Protein AF-A0A1A6FL85-F1 (afdb_monomer)

Sequence (94 aa):
MIRPLSVLAVAAAMLALPSTSSLADRAKADACAAGLSPDAKLIYSSIIGKMAPGVDLVATVKSQARSLVMAGKLERAQAQSAAQSAGGCLRQAL

Foldseek 3Di:
DDDDDDPDDDDDDPPPDDPPPQVVLLVQLVVLLVPADPLLVVLLVVPLVPQDPPDPLLCSLVVSLVVCCVVVNHPPVCSVVSSVSNSVSSVSND

Solvent-accessible surface area (backbone atoms only — not comparable to full-atom values): 5705 Å² total; per-residue (Å²): 138,87,88,88,84,80,93,81,74,87,86,70,82,82,72,80,72,78,82,69,80,59,64,58,29,40,52,49,17,52,60,50,43,69,77,45,55,73,65,13,37,56,51,34,69,75,42,62,90,72,58,42,79,88,60,62,60,67,61,50,42,53,52,50,41,51,50,35,32,77,70,71,75,34,58,75,87,51,36,61,62,24,38,54,54,24,49,60,24,53,58,43,34,86

Secondary structure (DSSP, 8-state):
--------------------TTHHHHHHHHHHHTTS-HHHHHHHHHHGGG--TT--HHHHHHHHHHHHHHTTSS-HHHHHHHHHHHHHHHGGG-

Mean predicted aligned error: 10.44 Å

Radius of gyration: 22.65 Å; Cα contacts (8 Å, |Δi|>4): 85; chains: 1; bounding box: 76×44×25 Å

Nearest PDB structures (foldseek):
  2odm-assembly1_B  TM=3.684E-01  e=1.522E+00  Staphylococcus aureus subsp. aureus MW2

Structure (mmCIF, N/CA/C/O backbone):
data_AF-A0A1A6FL85-F1
#
_entry.id   AF-A0A1A6FL85-F1
#
loop_
_atom_site.group_PDB
_atom_site.id
_atom_site.type_symbol
_atom_site.label_atom_id
_atom_site.label_alt_id
_atom_site.label_comp_id
_atom_site.label_asym_id
_atom_site.label_entity_id
_atom_site.label_seq_id
_atom_site.pdbx_PDB_ins_code
_atom_site.Cartn_x
_atom_site.Cartn_y
_atom_site.Cartn_z
_atom_site.occupancy
_atom_site.B_iso_or_equiv
_atom_site.auth_seq_id
_atom_site.auth_comp_id
_atom_site.auth_asym_id
_atom_site.auth_atom_id
_atom_site.pdbx_PDB_model_num
ATOM 1 N N . MET A 1 1 ? 58.314 -31.211 -13.198 1.00 40.44 1 MET A N 1
ATOM 2 C CA . MET A 1 1 ? 59.259 -30.366 -12.435 1.00 40.44 1 MET A CA 1
ATOM 3 C C . MET A 1 1 ? 58.451 -29.390 -11.600 1.00 40.44 1 MET A C 1
ATOM 5 O O . MET A 1 1 ? 57.784 -28.526 -12.149 1.00 40.44 1 MET A O 1
ATOM 9 N N . ILE A 1 2 ? 58.426 -29.629 -10.292 1.00 47.22 2 ILE A N 1
ATOM 10 C CA . ILE A 1 2 ? 57.642 -28.914 -9.283 1.00 47.22 2 ILE A CA 1
ATOM 11 C C . ILE A 1 2 ? 58.522 -27.760 -8.785 1.00 47.22 2 ILE A C 1
ATOM 13 O O . ILE A 1 2 ? 59.673 -28.003 -8.430 1.00 47.22 2 ILE A O 1
ATOM 17 N N . ARG A 1 3 ? 58.021 -26.521 -8.770 1.00 47.97 3 ARG A N 1
ATOM 18 C CA . ARG A 1 3 ? 58.633 -25.404 -8.028 1.00 47.97 3 ARG A CA 1
ATOM 19 C C . ARG A 1 3 ? 57.745 -25.102 -6.816 1.00 47.97 3 ARG A C 1
ATOM 21 O O . ARG A 1 3 ? 56.739 -24.418 -6.983 1.00 47.97 3 ARG A O 1
ATOM 28 N N . PRO A 1 4 ? 58.067 -25.632 -5.624 1.00 51.66 4 PRO A N 1
ATOM 29 C CA . PRO A 1 4 ? 57.378 -25.302 -4.389 1.00 51.66 4 PRO A CA 1
ATOM 30 C C . PRO A 1 4 ? 58.188 -24.243 -3.631 1.00 51.66 4 PRO A C 1
ATOM 32 O O . PRO A 1 4 ? 59.325 -24.513 -3.273 1.00 51.66 4 PRO A O 1
ATOM 35 N N . LEU A 1 5 ? 57.622 -23.051 -3.423 1.00 53.38 5 LEU A N 1
ATOM 36 C CA . LEU A 1 5 ? 57.757 -22.213 -2.215 1.00 53.38 5 LEU A CA 1
ATOM 37 C C . LEU A 1 5 ? 57.261 -20.792 -2.519 1.00 53.38 5 LEU A C 1
ATOM 39 O O . LEU A 1 5 ? 57.994 -19.921 -2.975 1.00 53.38 5 LEU A O 1
ATOM 43 N N . SER A 1 6 ? 55.992 -20.552 -2.228 1.00 43.28 6 SER A N 1
ATOM 44 C CA . SER A 1 6 ? 55.512 -19.258 -1.738 1.00 43.28 6 SER A CA 1
ATOM 45 C C . SER A 1 6 ? 54.310 -19.569 -0.864 1.00 43.28 6 SER A C 1
ATOM 47 O O . SER A 1 6 ? 53.155 -19.574 -1.277 1.00 43.28 6 SER A O 1
ATOM 49 N N . VAL A 1 7 ? 54.658 -19.992 0.347 1.00 52.69 7 VAL A N 1
ATOM 50 C CA . VAL A 1 7 ? 53.777 -20.176 1.491 1.00 52.69 7 VAL A CA 1
ATOM 51 C C . VAL A 1 7 ? 53.263 -18.794 1.893 1.00 52.69 7 VAL A C 1
ATOM 53 O O . VAL A 1 7 ? 54.019 -18.034 2.481 1.00 52.69 7 VAL A O 1
ATOM 56 N N . LEU A 1 8 ? 52.030 -18.467 1.492 1.00 51.19 8 LEU A N 1
ATOM 57 C CA . LEU A 1 8 ? 51.020 -17.610 2.150 1.00 51.19 8 LEU A CA 1
ATOM 58 C C . LEU A 1 8 ? 50.000 -17.172 1.081 1.00 51.19 8 LEU A C 1
ATOM 60 O O . LEU A 1 8 ? 50.040 -16.058 0.570 1.00 51.19 8 LEU A O 1
ATOM 64 N N . ALA A 1 9 ? 49.071 -18.051 0.711 1.00 47.81 9 ALA A N 1
ATOM 65 C CA . ALA A 1 9 ? 47.887 -17.643 -0.040 1.00 47.81 9 ALA A CA 1
ATOM 66 C C . ALA A 1 9 ? 46.671 -18.028 0.795 1.00 47.81 9 ALA A C 1
ATOM 68 O O . ALA A 1 9 ? 46.345 -19.202 0.948 1.00 47.81 9 ALA A O 1
ATOM 69 N N . VAL A 1 10 ? 46.089 -17.007 1.418 1.00 51.59 10 VAL A N 1
ATOM 70 C CA . VAL A 1 10 ? 44.929 -17.049 2.303 1.00 51.59 10 VAL A CA 1
ATOM 71 C C . VAL A 1 10 ? 43.797 -17.825 1.629 1.00 51.59 10 VAL A C 1
ATOM 73 O O . VAL A 1 10 ? 43.127 -17.330 0.727 1.00 51.59 10 VAL A O 1
ATOM 76 N N . ALA A 1 11 ? 43.594 -19.062 2.072 1.00 53.28 11 ALA A N 1
ATOM 77 C CA . ALA A 1 11 ? 42.407 -19.835 1.768 1.00 53.28 11 ALA A CA 1
ATOM 78 C C . ALA A 1 11 ? 41.274 -19.349 2.678 1.00 53.28 11 ALA A C 1
ATOM 80 O O . ALA A 1 11 ? 41.192 -19.739 3.838 1.00 53.28 11 ALA A 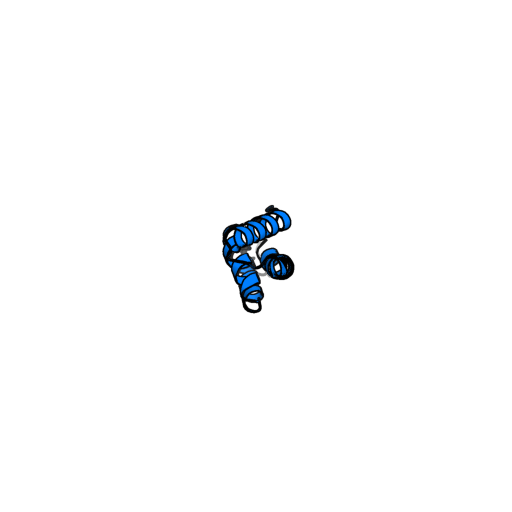O 1
ATOM 81 N N . ALA A 1 12 ? 40.399 -18.497 2.153 1.00 54.06 12 ALA A N 1
ATOM 82 C CA . ALA A 1 12 ? 39.047 -18.345 2.674 1.00 54.06 12 ALA A CA 1
ATOM 83 C C . ALA A 1 12 ? 38.143 -17.869 1.538 1.00 54.06 12 ALA A C 1
ATOM 85 O O . ALA A 1 12 ? 38.164 -16.709 1.136 1.00 54.06 12 ALA A O 1
ATOM 86 N N . ALA A 1 13 ? 37.413 -18.840 0.994 1.00 53.81 13 ALA A N 1
ATOM 87 C CA . ALA A 1 13 ? 36.316 -18.725 0.051 1.00 53.81 13 ALA A CA 1
ATOM 88 C C . ALA A 1 13 ? 35.615 -17.356 0.078 1.00 53.81 13 ALA A C 1
ATOM 90 O O . ALA A 1 13 ? 34.903 -17.024 1.026 1.00 53.81 13 ALA A O 1
AT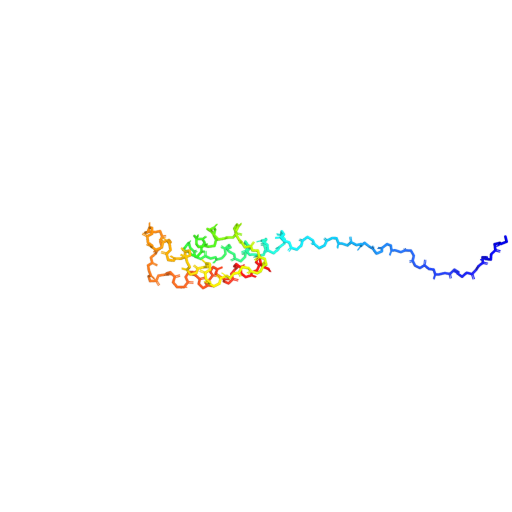OM 91 N N . MET A 1 14 ? 35.762 -16.595 -1.009 1.00 52.44 14 MET A N 1
ATOM 92 C CA . MET A 1 14 ? 34.804 -15.551 -1.350 1.00 52.44 14 MET A CA 1
ATOM 93 C C . MET A 1 14 ? 33.468 -16.242 -1.632 1.00 52.44 14 MET A C 1
ATOM 95 O O . MET A 1 14 ? 33.214 -16.696 -2.747 1.00 52.44 14 MET A O 1
ATOM 99 N N . LEU A 1 15 ? 32.634 -16.373 -0.595 1.00 52.91 15 LEU A N 1
ATOM 100 C CA . LEU A 1 15 ? 31.221 -16.678 -0.758 1.00 52.91 15 LEU A CA 1
ATOM 101 C C . LEU A 1 15 ? 30.637 -15.597 -1.671 1.00 52.91 15 LEU A C 1
ATOM 103 O O . LEU A 1 15 ? 30.454 -14.452 -1.263 1.00 52.91 15 LEU A O 1
ATOM 107 N N . ALA A 1 16 ? 30.334 -15.974 -2.908 1.00 54.59 16 ALA A N 1
ATOM 108 C CA . ALA A 1 16 ? 29.363 -15.268 -3.715 1.00 54.59 16 ALA A CA 1
ATOM 109 C C . ALA A 1 16 ? 28.020 -15.363 -2.977 1.00 54.59 16 ALA A C 1
ATOM 111 O O . ALA A 1 16 ? 27.325 -16.371 -3.088 1.00 54.59 16 ALA A O 1
ATOM 112 N N . LEU A 1 17 ? 27.687 -14.359 -2.159 1.00 55.84 17 LEU A N 1
ATOM 113 C CA . LEU A 1 17 ? 26.333 -14.213 -1.637 1.00 55.84 17 LEU A CA 1
ATOM 114 C C . LEU A 1 17 ? 25.438 -13.868 -2.835 1.00 55.84 17 LEU A C 1
ATOM 116 O O . LEU A 1 17 ? 25.616 -12.795 -3.415 1.00 55.84 17 LEU A O 1
ATOM 120 N N . PRO A 1 18 ? 24.485 -14.728 -3.233 1.00 50.41 18 PRO A N 1
ATOM 121 C CA . PRO A 1 18 ? 23.446 -14.290 -4.143 1.00 50.41 18 PRO A CA 1
ATOM 122 C C . PRO A 1 18 ? 22.620 -13.231 -3.408 1.00 50.41 18 PRO A C 1
ATOM 124 O O . PRO A 1 18 ? 22.045 -13.496 -2.353 1.00 50.41 18 PRO A O 1
ATOM 127 N N . SER A 1 19 ? 22.595 -12.015 -3.945 1.00 52.00 19 SER A N 1
ATOM 128 C CA . SER A 1 19 ? 21.772 -10.908 -3.464 1.00 52.00 19 SER A CA 1
ATOM 129 C C . SER A 1 19 ? 20.292 -11.279 -3.583 1.00 52.00 19 SER A C 1
ATOM 131 O O . SER A 1 19 ? 19.648 -11.005 -4.592 1.00 52.00 19 SER A O 1
ATOM 133 N N . THR A 1 20 ? 19.720 -11.926 -2.568 1.00 50.22 20 THR A N 1
ATOM 134 C CA . THR A 1 20 ? 18.267 -12.124 -2.471 1.00 50.22 20 THR A CA 1
ATOM 135 C C . THR A 1 20 ? 17.607 -10.831 -1.975 1.00 50.22 20 THR A C 1
ATOM 137 O O . THR A 1 20 ? 16.988 -10.795 -0.912 1.00 50.22 20 THR A O 1
ATOM 140 N N . SER A 1 21 ? 17.778 -9.749 -2.737 1.00 54.62 21 SER A N 1
ATOM 141 C CA . SER A 1 21 ? 17.287 -8.386 -2.470 1.00 54.62 21 SER A CA 1
ATOM 142 C C . SER A 1 21 ? 15.835 -8.195 -2.919 1.00 54.62 21 SER A C 1
ATOM 144 O O . SER A 1 21 ? 15.515 -7.279 -3.664 1.00 54.62 21 SER A O 1
ATOM 146 N N . SER A 1 22 ? 14.952 -9.127 -2.561 1.00 62.19 22 SER A N 1
ATOM 147 C CA . SER A 1 22 ? 13.508 -8.943 -2.790 1.00 62.19 22 SER A CA 1
ATOM 148 C C . SER A 1 22 ? 12.662 -9.355 -1.592 1.00 62.19 22 SER A C 1
ATOM 150 O O . SER A 1 22 ? 11.628 -8.753 -1.308 1.00 62.19 22 SER A O 1
ATOM 152 N N . LEU A 1 23 ? 13.117 -10.358 -0.836 1.00 63.97 23 LEU A N 1
ATOM 153 C CA . LEU A 1 23 ? 12.423 -10.835 0.359 1.00 63.97 23 LEU A CA 1
ATOM 154 C C . LEU A 1 23 ? 12.753 -9.969 1.589 1.00 63.97 23 LEU A C 1
ATOM 156 O O . LEU A 1 23 ? 11.885 -9.729 2.426 1.00 63.97 23 LEU A O 1
ATOM 160 N N . ALA A 1 24 ? 13.980 -9.445 1.673 1.00 75.81 24 ALA A N 1
ATOM 161 C CA . ALA A 1 24 ? 14.398 -8.552 2.754 1.00 75.81 24 ALA A CA 1
ATOM 162 C C . ALA A 1 24 ? 13.694 -7.187 2.683 1.00 75.81 24 ALA A C 1
ATOM 164 O O . ALA A 1 24 ? 13.213 -6.691 3.700 1.00 75.81 24 ALA A O 1
ATOM 165 N N . ASP A 1 25 ? 13.581 -6.622 1.485 1.00 84.69 25 ASP A N 1
ATOM 166 C CA . ASP A 1 25 ? 12.945 -5.325 1.223 1.00 84.69 25 ASP A CA 1
ATOM 167 C C . ASP A 1 25 ? 11.452 -5.378 1.564 1.00 84.69 25 ASP A C 1
ATOM 169 O O . ASP A 1 25 ? 10.911 -4.532 2.282 1.00 84.69 25 ASP A O 1
ATOM 173 N N . ARG A 1 26 ? 10.800 -6.488 1.203 1.00 89.12 26 ARG A N 1
ATOM 174 C CA . ARG A 1 26 ? 9.429 -6.761 1.631 1.00 89.12 26 ARG A CA 1
ATOM 175 C C . ARG A 1 26 ? 9.293 -6.840 3.152 1.00 89.12 26 ARG A C 1
ATOM 177 O O . ARG A 1 26 ? 8.423 -6.181 3.710 1.00 89.12 26 ARG A O 1
ATOM 184 N N . ALA A 1 27 ? 10.182 -7.564 3.832 1.00 91.88 27 ALA A N 1
ATOM 185 C CA . ALA A 1 27 ? 10.150 -7.657 5.292 1.00 91.88 27 ALA A CA 1
ATOM 186 C C . ALA A 1 27 ? 10.346 -6.290 5.979 1.00 91.88 27 ALA A C 1
ATOM 188 O O . ALA A 1 27 ? 9.752 -6.033 7.028 1.00 91.88 27 ALA A O 1
ATOM 189 N N . LYS A 1 28 ? 11.149 -5.390 5.396 1.00 92.25 28 LYS A N 1
ATOM 190 C CA . LYS A 1 28 ? 11.324 -4.016 5.895 1.00 92.25 28 LYS A CA 1
ATOM 191 C C . LYS A 1 28 ? 10.060 -3.186 5.715 1.00 92.25 28 LYS A C 1
ATOM 193 O O . LYS A 1 28 ? 9.601 -2.564 6.675 1.00 92.25 28 LYS A O 1
ATOM 198 N N . ALA A 1 29 ? 9.452 -3.254 4.536 1.00 94.62 29 ALA A N 1
ATOM 199 C CA . ALA A 1 29 ? 8.176 -2.607 4.270 1.00 94.62 29 ALA A CA 1
ATOM 200 C C . ALA A 1 29 ? 7.064 -3.116 5.205 1.00 94.62 29 ALA A C 1
ATOM 202 O O . ALA A 1 29 ? 6.308 -2.306 5.744 1.00 94.62 29 ALA A O 1
ATOM 203 N N . ASP A 1 30 ? 7.012 -4.426 5.472 1.00 96.19 30 ASP A N 1
ATOM 204 C CA . ASP A 1 30 ? 6.026 -5.038 6.369 1.00 96.19 30 ASP A CA 1
ATOM 205 C C . ASP A 1 30 ? 6.243 -4.599 7.826 1.00 96.19 30 ASP A C 1
ATOM 207 O O . ASP A 1 30 ? 5.285 -4.283 8.537 1.00 96.19 30 ASP A O 1
ATOM 211 N N . ALA A 1 31 ? 7.502 -4.493 8.262 1.00 96.62 31 ALA A N 1
ATOM 212 C CA . ALA A 1 31 ? 7.844 -3.963 9.579 1.00 96.62 31 ALA A CA 1
ATOM 213 C C . ALA A 1 31 ? 7.442 -2.485 9.729 1.00 96.62 31 ALA A C 1
ATOM 215 O O . ALA A 1 31 ? 6.879 -2.104 10.754 1.00 96.62 31 ALA A O 1
ATOM 216 N N . CYS A 1 32 ? 7.663 -1.659 8.702 1.00 96.81 32 CYS A N 1
ATOM 217 C CA . CYS A 1 32 ? 7.159 -0.284 8.669 1.00 96.81 32 CYS A CA 1
ATOM 218 C C . CYS A 1 32 ? 5.625 -0.256 8.740 1.00 96.81 32 CYS A C 1
ATOM 220 O O . CYS A 1 32 ? 5.039 0.502 9.518 1.00 96.81 32 CYS A O 1
ATOM 222 N N . ALA A 1 33 ? 4.967 -1.135 7.977 1.00 97.12 33 ALA A N 1
ATOM 223 C CA . ALA A 1 33 ? 3.517 -1.208 7.899 1.00 97.12 33 ALA A CA 1
ATOM 224 C C . ALA A 1 33 ? 2.850 -1.597 9.229 1.00 97.12 33 ALA A C 1
ATOM 226 O O . ALA A 1 33 ? 1.681 -1.270 9.449 1.00 97.12 33 ALA A O 1
ATOM 227 N N . ALA A 1 34 ? 3.576 -2.241 10.147 1.00 97.00 34 ALA A N 1
ATOM 228 C CA . ALA A 1 34 ? 3.065 -2.607 11.465 1.00 97.00 34 ALA A CA 1
ATOM 229 C C . ALA A 1 34 ? 2.575 -1.390 12.275 1.00 97.00 34 ALA A C 1
ATOM 231 O O . ALA A 1 34 ? 1.558 -1.497 12.968 1.00 97.00 34 ALA A O 1
ATOM 232 N N . GLY A 1 35 ? 3.238 -0.236 12.127 1.00 95.56 35 GLY A N 1
ATOM 233 C CA . GLY A 1 35 ? 2.906 1.019 12.815 1.00 95.56 35 GLY A CA 1
ATOM 234 C C . GLY A 1 35 ? 1.850 1.887 12.122 1.00 95.56 35 GLY A C 1
ATOM 235 O O . GLY A 1 35 ? 1.512 2.954 12.624 1.00 95.56 35 GLY A O 1
ATOM 236 N N . LEU A 1 36 ? 1.328 1.462 10.969 1.00 97.06 36 LEU A N 1
ATOM 237 C CA . LEU A 1 36 ? 0.356 2.243 10.207 1.00 97.06 36 LEU A CA 1
ATOM 238 C C . LEU A 1 36 ? -1.040 2.234 10.849 1.00 97.06 36 LEU A C 1
ATOM 240 O O . LEU A 1 36 ? -1.490 1.220 11.395 1.00 97.06 36 LEU A O 1
ATOM 244 N N . SER A 1 37 ? -1.762 3.347 10.683 1.00 97.06 37 SER A N 1
ATOM 245 C CA . SER A 1 37 ? -3.204 3.434 10.943 1.00 97.06 37 SER A CA 1
ATOM 246 C C . SER A 1 37 ? -3.985 2.406 10.106 1.00 97.06 37 SER A C 1
ATOM 248 O O . SER A 1 37 ? -3.504 2.008 9.039 1.00 97.06 37 SER A O 1
ATOM 250 N N . PRO A 1 38 ? -5.208 2.011 10.512 1.00 97.56 38 PRO A N 1
ATOM 251 C CA . PRO A 1 38 ? -6.021 1.037 9.774 1.00 97.56 38 PRO A CA 1
ATOM 252 C C . PRO A 1 38 ? -6.187 1.375 8.284 1.00 97.56 38 PRO A C 1
ATOM 254 O O . PRO A 1 38 ? -5.946 0.528 7.427 1.00 97.56 38 PRO A O 1
ATOM 257 N N . ASP A 1 39 ? -6.477 2.638 7.969 1.00 96.94 39 ASP A N 1
ATOM 258 C CA . ASP A 1 39 ? -6.622 3.134 6.595 1.00 96.94 39 ASP A CA 1
ATOM 259 C C . ASP A 1 39 ? -5.337 3.003 5.768 1.00 96.94 39 ASP A C 1
ATOM 261 O O . ASP A 1 39 ? -5.353 2.592 4.606 1.00 96.94 39 ASP A O 1
ATOM 265 N N . ALA A 1 40 ? -4.189 3.310 6.372 1.00 97.19 40 ALA A N 1
ATOM 266 C CA . ALA A 1 40 ? -2.897 3.176 5.711 1.00 97.19 40 ALA A CA 1
ATOM 267 C C . ALA A 1 40 ? -2.510 1.697 5.523 1.00 97.19 40 ALA A C 1
ATOM 269 O O . ALA A 1 40 ? -1.965 1.339 4.478 1.00 97.19 40 ALA A O 1
ATOM 270 N N . LYS A 1 41 ? -2.858 0.813 6.471 1.00 97.88 41 LYS A N 1
ATOM 271 C CA . LYS A 1 41 ? -2.701 -0.645 6.314 1.00 97.88 41 LYS A CA 1
ATOM 272 C C . LYS A 1 41 ? -3.560 -1.198 5.180 1.00 97.88 41 LYS A C 1
ATOM 274 O O . LYS A 1 41 ? -3.095 -2.066 4.439 1.00 97.88 41 LYS A O 1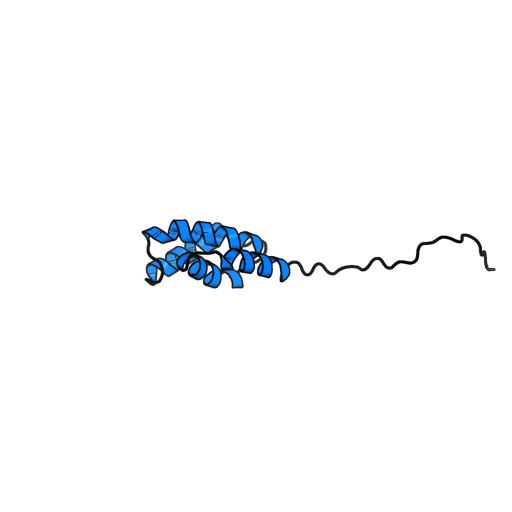
ATOM 279 N N . LEU A 1 42 ? -4.782 -0.692 5.006 1.00 97.50 42 LEU A N 1
ATOM 280 C CA . LEU A 1 42 ? -5.647 -1.068 3.883 1.00 97.50 42 LEU A CA 1
ATOM 281 C C . LEU A 1 42 ? -4.993 -0.728 2.538 1.00 97.50 42 LEU A C 1
ATOM 283 O O . LEU A 1 42 ? -4.933 -1.579 1.652 1.00 97.50 42 LEU A O 1
ATOM 287 N N . ILE A 1 43 ? -4.433 0.477 2.399 1.00 97.62 43 ILE A N 1
ATOM 288 C CA . ILE A 1 43 ? -3.701 0.867 1.186 1.00 97.62 43 ILE A CA 1
ATOM 289 C C . ILE A 1 43 ? -2.465 -0.023 1.003 1.00 97.62 43 ILE A C 1
ATOM 291 O O . ILE A 1 43 ? -2.306 -0.631 -0.053 1.00 97.62 43 ILE A O 1
ATOM 295 N N . TYR A 1 44 ? -1.626 -0.159 2.031 1.00 98.06 44 TYR A N 1
ATOM 296 C CA . TYR A 1 44 ? -0.400 -0.958 1.981 1.00 98.06 44 TYR A CA 1
ATOM 297 C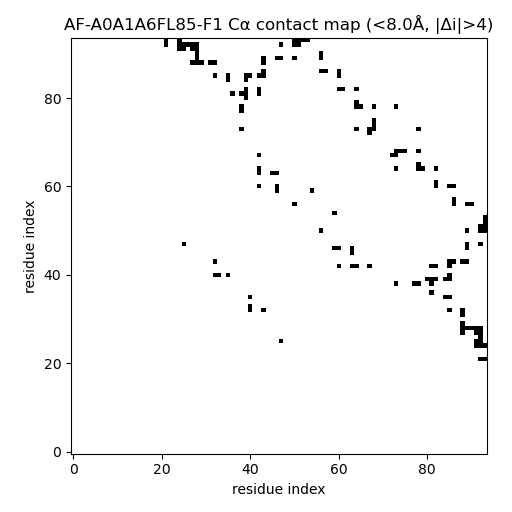 C . TYR A 1 44 ? -0.658 -2.403 1.527 1.00 98.06 44 TYR A C 1
ATOM 299 O O . TYR A 1 44 ? -0.075 -2.862 0.543 1.00 98.06 44 TYR A O 1
ATOM 307 N N . SER A 1 45 ? -1.579 -3.102 2.197 1.00 97.25 45 SER A N 1
ATOM 308 C CA . SER A 1 45 ? -1.895 -4.512 1.924 1.00 97.25 45 SER A CA 1
ATOM 309 C C . SER A 1 45 ? -2.431 -4.744 0.510 1.00 97.25 45 SER A C 1
ATOM 311 O O . SER A 1 45 ? -2.127 -5.767 -0.101 1.00 97.25 45 SER A O 1
ATOM 313 N N . SER A 1 46 ? -3.164 -3.775 -0.046 1.00 96.75 46 SER A N 1
ATOM 314 C CA . SER A 1 46 ? -3.669 -3.852 -1.421 1.00 96.75 46 SER A CA 1
ATOM 315 C C . SER A 1 46 ? -2.587 -3.676 -2.497 1.00 96.75 46 SER A C 1
ATOM 317 O O . SER A 1 46 ? -2.789 -4.093 -3.636 1.00 96.75 46 SER A O 1
ATOM 319 N N . ILE A 1 47 ? -1.434 -3.094 -2.145 1.00 96.25 47 ILE A N 1
ATOM 320 C CA . ILE A 1 47 ? -0.385 -2.705 -3.099 1.00 96.25 47 ILE A CA 1
ATOM 321 C C . ILE A 1 47 ? 0.872 -3.565 -2.972 1.00 96.25 47 ILE A C 1
ATOM 323 O O . ILE A 1 47 ? 1.495 -3.868 -3.987 1.00 96.25 47 ILE A O 1
ATOM 327 N N . ILE A 1 48 ? 1.260 -3.978 -1.762 1.00 94.94 48 ILE A N 1
ATOM 328 C CA . ILE A 1 48 ? 2.571 -4.588 -1.484 1.00 94.94 48 ILE A CA 1
ATOM 329 C C . ILE A 1 48 ? 2.886 -5.804 -2.376 1.00 94.94 48 ILE A C 1
ATOM 331 O O . ILE A 1 48 ? 4.033 -6.043 -2.735 1.00 94.94 48 ILE A O 1
ATOM 335 N N . GLY A 1 49 ? 1.880 -6.577 -2.800 1.00 92.31 49 GLY A N 1
ATOM 336 C CA . GLY A 1 49 ? 2.044 -7.703 -3.736 1.00 92.31 49 GLY A CA 1
ATOM 337 C C . GLY A 1 49 ? 2.423 -7.317 -5.174 1.00 92.31 49 GLY A C 1
ATOM 338 O O . GLY A 1 49 ? 2.742 -8.193 -5.969 1.00 92.31 49 GLY A O 1
ATOM 339 N N . LYS A 1 50 ? 2.352 -6.030 -5.521 1.00 89.88 50 LYS A N 1
ATOM 340 C CA . LYS A 1 50 ? 2.620 -5.470 -6.854 1.00 89.88 50 LYS A CA 1
ATOM 341 C C . LYS A 1 50 ? 3.887 -4.608 -6.890 1.00 89.88 50 LYS A C 1
ATOM 343 O O . LYS A 1 50 ? 4.201 -4.057 -7.939 1.00 89.88 50 LYS A O 1
ATOM 348 N N . MET A 1 51 ? 4.577 -4.454 -5.758 1.00 91.56 51 MET A N 1
ATOM 349 C CA . MET A 1 51 ? 5.812 -3.676 -5.684 1.00 91.56 51 MET A CA 1
ATOM 350 C C . MET A 1 51 ? 6.947 -4.432 -6.365 1.00 91.56 51 MET A C 1
ATOM 352 O O . MET A 1 51 ? 7.165 -5.613 -6.101 1.00 91.56 51 MET A O 1
ATOM 356 N N . ALA A 1 52 ? 7.618 -3.738 -7.276 1.00 89.25 52 ALA A N 1
ATOM 357 C CA . ALA A 1 52 ? 8.766 -4.223 -8.016 1.00 89.25 52 ALA A CA 1
ATOM 358 C C . ALA A 1 52 ? 9.599 -3.019 -8.487 1.00 89.25 52 ALA A C 1
ATOM 360 O O . ALA A 1 52 ? 9.029 -1.939 -8.698 1.00 89.25 52 ALA A O 1
ATOM 361 N N . PRO A 1 53 ? 10.910 -3.195 -8.712 1.00 87.81 53 PRO A N 1
ATOM 362 C CA . PRO A 1 53 ? 11.759 -2.146 -9.260 1.00 87.81 53 PRO A CA 1
ATOM 363 C C . PRO A 1 53 ? 11.165 -1.557 -10.548 1.00 87.81 53 PRO A C 1
ATOM 365 O O . PRO A 1 53 ? 10.733 -2.289 -11.438 1.00 87.81 53 PRO A O 1
ATOM 368 N N . GLY A 1 54 ? 11.131 -0.226 -10.644 1.00 88.56 54 GLY A N 1
ATOM 369 C CA . GLY A 1 54 ? 10.582 0.492 -11.802 1.00 88.56 54 GLY A CA 1
ATOM 370 C C . GLY A 1 54 ? 9.069 0.747 -11.771 1.00 88.56 54 GLY A C 1
AT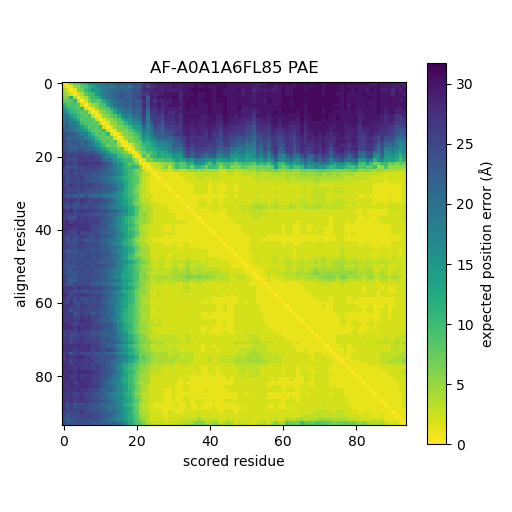OM 371 O O . GLY A 1 54 ? 8.558 1.393 -12.684 1.00 88.56 54 GLY A O 1
ATOM 372 N N . VAL A 1 55 ? 8.341 0.303 -10.737 1.00 92.56 55 VAL A N 1
ATOM 373 C CA . VAL A 1 55 ?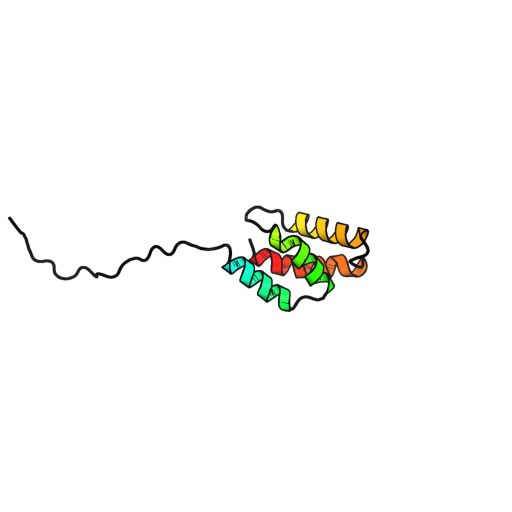 6.933 0.691 -10.560 1.00 92.56 55 VAL A CA 1
ATOM 374 C C . VAL A 1 55 ? 6.813 2.185 -10.243 1.00 92.56 55 VAL A C 1
ATOM 376 O O . VAL A 1 55 ? 7.554 2.727 -9.420 1.00 92.56 55 VAL A O 1
ATOM 379 N N . ASP A 1 56 ? 5.825 2.856 -10.835 1.00 96.19 56 ASP A N 1
ATOM 380 C CA . ASP A 1 56 ? 5.444 4.199 -10.398 1.00 96.19 56 ASP A CA 1
ATOM 381 C C . ASP A 1 56 ? 4.657 4.100 -9.085 1.00 96.19 56 ASP A C 1
ATOM 383 O O . ASP A 1 56 ? 3.433 3.915 -9.059 1.00 96.19 56 ASP A O 1
ATOM 387 N N . LEU A 1 57 ? 5.382 4.188 -7.970 1.00 95.25 57 LEU A N 1
ATOM 388 C CA . LEU A 1 57 ? 4.815 4.088 -6.629 1.00 95.25 57 LEU A CA 1
ATOM 389 C C . LEU A 1 57 ? 3.780 5.183 -6.358 1.00 95.25 57 LEU A C 1
ATOM 391 O O . LEU A 1 57 ? 2.741 4.907 -5.758 1.00 95.25 57 LEU A O 1
ATOM 395 N N . VAL A 1 58 ? 4.024 6.416 -6.809 1.00 95.69 58 VAL A N 1
ATOM 396 C CA . VAL A 1 58 ? 3.125 7.544 -6.535 1.00 95.69 58 VAL A CA 1
ATOM 397 C C . VAL A 1 58 ? 1.809 7.358 -7.283 1.00 95.69 58 VAL A C 1
ATOM 399 O O . VAL A 1 58 ? 0.738 7.475 -6.678 1.00 95.69 58 VAL A O 1
ATOM 402 N N . ALA A 1 59 ? 1.868 7.015 -8.572 1.00 97.06 59 ALA A N 1
ATOM 403 C CA . ALA A 1 59 ? 0.673 6.737 -9.359 1.00 97.06 59 ALA A CA 1
ATOM 404 C C . ALA A 1 59 ? -0.088 5.518 -8.823 1.00 97.06 59 ALA A C 1
ATOM 406 O O . ALA A 1 59 ? -1.313 5.576 -8.687 1.00 97.06 59 ALA A O 1
ATOM 407 N N . THR A 1 60 ? 0.622 4.447 -8.455 1.00 96.88 60 THR A N 1
ATOM 408 C CA . THR A 1 60 ? 0.018 3.217 -7.921 1.00 96.88 60 THR A CA 1
ATOM 409 C C . THR A 1 60 ? -0.729 3.483 -6.617 1.00 96.88 60 THR A C 1
ATOM 411 O O . THR A 1 60 ? -1.909 3.149 -6.499 1.00 96.88 60 THR A O 1
ATOM 414 N N . VAL A 1 61 ? -0.087 4.161 -5.662 1.00 97.44 61 VAL A N 1
ATOM 415 C CA . VAL A 1 61 ? -0.701 4.521 -4.376 1.00 97.44 61 VAL A CA 1
ATOM 416 C C . VAL A 1 61 ? -1.904 5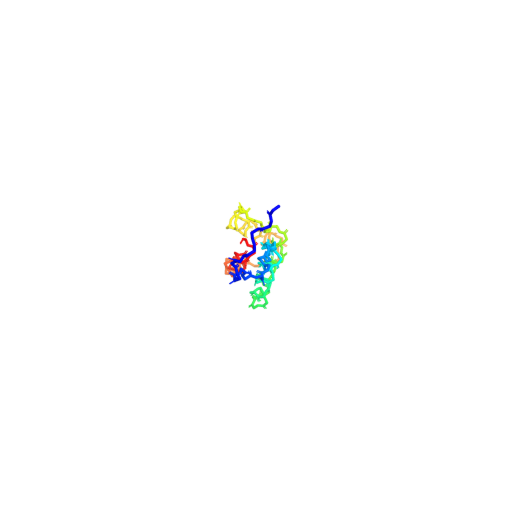.439 -4.575 1.00 97.44 61 VAL A C 1
ATOM 418 O O . VAL A 1 61 ? -2.964 5.195 -3.999 1.00 97.44 61 VAL A O 1
ATOM 421 N N . LYS A 1 62 ? -1.785 6.465 -5.425 1.00 97.12 62 LYS A N 1
ATOM 422 C CA . LYS A 1 62 ? -2.883 7.401 -5.706 1.00 97.12 62 LYS A CA 1
ATOM 423 C C . LYS A 1 62 ? -4.077 6.704 -6.359 1.00 97.12 62 LYS A C 1
ATOM 425 O O . LYS A 1 62 ? -5.219 6.951 -5.970 1.00 97.12 62 LYS A O 1
ATOM 430 N N . SER A 1 63 ? -3.819 5.840 -7.340 1.00 97.56 63 SER A N 1
ATOM 431 C CA . SER A 1 63 ? -4.848 5.062 -8.034 1.00 97.56 63 SER A CA 1
ATOM 432 C C . SER A 1 63 ? -5.585 4.142 -7.062 1.00 97.56 63 SER A C 1
ATOM 434 O O . SER A 1 63 ? -6.816 4.165 -6.984 1.00 97.56 63 SER A O 1
ATOM 436 N N . GLN A 1 64 ? -4.837 3.405 -6.241 1.00 97.75 64 GLN A N 1
ATOM 437 C CA . GLN A 1 64 ? -5.412 2.472 -5.285 1.00 97.75 64 GLN A CA 1
ATOM 438 C C . GLN A 1 64 ? -6.187 3.181 -4.168 1.00 97.75 64 GLN A C 1
ATOM 440 O O . GLN A 1 64 ? -7.305 2.775 -3.857 1.00 97.75 64 GLN A O 1
ATOM 445 N N . ALA A 1 65 ? -5.660 4.276 -3.611 1.00 97.25 65 ALA A N 1
ATOM 446 C CA . ALA A 1 65 ? -6.372 5.078 -2.617 1.00 97.25 65 ALA A CA 1
ATOM 447 C C . ALA A 1 65 ? -7.694 5.626 -3.181 1.00 97.25 65 ALA A C 1
ATOM 449 O O . ALA A 1 65 ? -8.733 5.538 -2.528 1.00 97.25 65 ALA A O 1
ATOM 450 N N . ARG A 1 66 ? -7.691 6.115 -4.431 1.00 97.62 66 ARG A N 1
ATOM 451 C CA . ARG A 1 66 ? -8.920 6.541 -5.117 1.00 97.62 66 ARG A CA 1
ATOM 452 C C . ARG A 1 66 ? -9.903 5.383 -5.280 1.00 97.62 66 ARG A C 1
ATOM 454 O O . ARG A 1 66 ? -11.088 5.577 -5.036 1.00 97.62 66 ARG A O 1
ATOM 461 N N . SER A 1 67 ? -9.432 4.205 -5.681 1.00 97.75 67 SER A N 1
ATOM 462 C CA . SER A 1 67 ? -10.277 3.014 -5.828 1.00 97.75 67 SER A CA 1
ATOM 463 C C . SER A 1 67 ? -10.941 2.626 -4.503 1.00 97.75 67 SER A C 1
ATOM 465 O O . SER A 1 67 ? -12.153 2.437 -4.452 1.00 97.75 67 SER A O 1
ATOM 467 N N . LEU A 1 68 ? -10.180 2.617 -3.403 1.00 97.56 68 LEU A N 1
ATOM 468 C CA . LEU A 1 68 ? -10.701 2.322 -2.065 1.00 97.56 68 LEU A CA 1
ATOM 469 C C . LEU A 1 68 ? -11.733 3.352 -1.596 1.00 97.56 68 LEU A C 1
ATOM 471 O O . LEU A 1 68 ? -12.750 2.972 -1.022 1.00 97.56 68 LEU A O 1
ATOM 475 N N . VAL A 1 69 ? -11.510 4.633 -1.895 1.00 97.94 69 VAL A N 1
ATOM 476 C CA . VAL A 1 69 ? -12.490 5.696 -1.646 1.00 97.94 69 VAL A CA 1
ATOM 477 C C . VAL A 1 69 ? -13.784 5.453 -2.418 1.00 97.94 69 VAL A C 1
ATOM 479 O O . VAL A 1 69 ? -14.868 5.533 -1.847 1.00 97.94 69 VAL A O 1
ATOM 482 N N . MET A 1 70 ? -13.688 5.152 -3.714 1.00 98.00 70 MET A N 1
ATOM 483 C CA . MET A 1 70 ? -14.870 4.903 -4.548 1.00 98.00 70 MET A CA 1
ATOM 484 C C . MET A 1 70 ? -15.612 3.632 -4.131 1.00 98.00 70 MET A C 1
ATOM 486 O O . MET A 1 70 ? -16.828 3.567 -4.258 1.00 98.00 70 MET A O 1
ATOM 490 N N . ALA A 1 71 ? -14.892 2.650 -3.589 1.00 97.19 71 ALA A N 1
ATOM 491 C CA . ALA A 1 71 ? -15.458 1.435 -3.019 1.00 97.19 71 ALA A CA 1
ATOM 492 C C . ALA A 1 71 ? -16.048 1.629 -1.606 1.00 97.19 71 ALA A C 1
ATOM 494 O O . ALA A 1 71 ? -16.514 0.656 -1.018 1.00 97.19 71 ALA A O 1
ATOM 495 N N . GLY A 1 72 ? -15.987 2.837 -1.031 1.00 97.00 72 GLY A N 1
ATOM 496 C CA . GLY A 1 72 ? -16.467 3.118 0.327 1.00 97.00 72 GLY A CA 1
ATOM 497 C C . GLY A 1 72 ? -15.621 2.489 1.441 1.00 97.00 72 GLY A C 1
ATOM 498 O O . GLY A 1 72 ? -16.071 2.406 2.577 1.00 97.00 72 GLY A O 1
ATOM 499 N N . LYS A 1 73 ? -14.402 2.030 1.128 1.00 96.50 73 LYS A N 1
ATOM 500 C CA . LYS A 1 73 ? -13.485 1.368 2.074 1.00 96.50 73 LYS A CA 1
ATOM 501 C C . LYS A 1 73 ? -12.488 2.315 2.737 1.00 96.50 73 LYS A C 1
ATOM 503 O O . LYS A 1 73 ? -11.765 1.897 3.631 1.00 96.50 73 LYS A O 1
ATOM 508 N N . LEU A 1 74 ? -12.401 3.547 2.249 1.00 97.00 74 LEU A N 1
ATOM 509 C CA . LEU A 1 74 ? -11.488 4.570 2.735 1.00 97.00 74 LEU A CA 1
ATOM 510 C C . LEU A 1 74 ? -12.206 5.914 2.694 1.00 97.00 74 LEU A C 1
ATOM 512 O O . LEU A 1 74 ? -12.779 6.288 1.669 1.00 97.00 74 LEU A O 1
ATOM 516 N N . GLU A 1 75 ? -12.178 6.651 3.795 1.00 96.12 75 GLU A N 1
ATOM 517 C CA . GLU A 1 75 ? -12.788 7.973 3.829 1.00 96.12 75 GLU A CA 1
ATOM 518 C C . GLU A 1 75 ? -11.947 8.977 3.026 1.00 96.12 75 GLU A C 1
ATOM 520 O O . GLU A 1 75 ? -10.715 8.992 3.098 1.00 96.12 75 GLU A O 1
ATOM 525 N N . ARG A 1 76 ? -12.604 9.858 2.263 1.00 94.81 76 ARG A N 1
ATOM 526 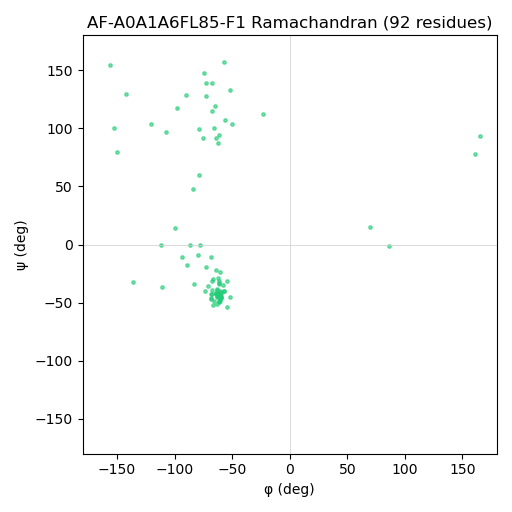C CA . ARG A 1 76 ? -11.916 10.865 1.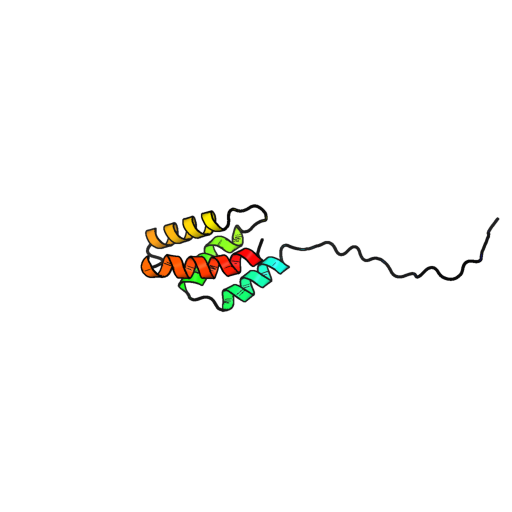437 1.00 94.81 76 ARG A CA 1
ATOM 527 C C . ARG A 1 76 ? -10.996 11.776 2.238 1.00 94.81 76 ARG A C 1
ATOM 529 O O . ARG A 1 76 ? -9.916 12.083 1.738 1.00 94.81 76 ARG A O 1
ATOM 536 N N . ALA A 1 77 ? -11.407 12.202 3.433 1.00 95.88 77 ALA A N 1
ATOM 537 C CA . ALA A 1 77 ? -10.604 13.120 4.236 1.00 95.88 77 ALA A CA 1
ATOM 538 C C . ALA A 1 77 ? -9.306 12.457 4.724 1.00 95.88 77 ALA A C 1
ATOM 540 O O . ALA A 1 77 ? -8.271 13.113 4.799 1.00 95.88 77 ALA A O 1
ATOM 541 N N . GLN A 1 78 ? -9.338 11.142 4.962 1.00 94.75 78 GLN A N 1
ATOM 542 C CA . GLN A 1 78 ? -8.182 10.380 5.437 1.00 94.75 78 GLN A CA 1
ATOM 543 C C . GLN A 1 78 ? -7.308 9.825 4.316 1.00 94.75 78 GLN A C 1
ATOM 545 O O . GLN A 1 78 ? -6.139 9.502 4.539 1.00 94.75 78 GLN A O 1
ATOM 550 N N . ALA A 1 79 ? -7.833 9.761 3.091 1.00 95.75 79 ALA A N 1
ATOM 551 C CA . ALA A 1 79 ? -7.168 9.102 1.978 1.00 95.75 79 ALA A CA 1
ATOM 552 C C . ALA A 1 79 ? -5.767 9.654 1.685 1.00 95.75 79 ALA A C 1
ATOM 554 O O . ALA A 1 79 ? -4.855 8.877 1.413 1.00 95.75 79 ALA A O 1
ATOM 555 N N . GLN A 1 80 ? -5.573 10.974 1.763 1.00 96.50 80 GLN A N 1
ATOM 556 C CA . GLN A 1 80 ? -4.269 11.586 1.503 1.00 96.50 80 GLN A CA 1
ATOM 557 C C . GLN A 1 80 ? -3.232 11.203 2.565 1.00 96.50 80 GLN A C 1
ATOM 559 O O . GLN A 1 80 ? -2.150 10.732 2.213 1.00 96.50 80 GLN A O 1
ATOM 564 N N . SER A 1 81 ? -3.562 11.383 3.846 1.00 97.38 81 SER A N 1
ATOM 565 C CA . SER A 1 81 ? -2.668 11.052 4.963 1.00 97.38 81 SER A CA 1
ATOM 566 C C . SER A 1 81 ? -2.329 9.557 4.969 1.00 97.38 81 SER A C 1
ATOM 568 O O . SER A 1 81 ? -1.159 9.167 5.019 1.00 97.38 81 SER A O 1
ATOM 570 N N . ALA A 1 82 ? -3.347 8.708 4.789 1.00 97.56 82 ALA A N 1
ATOM 571 C CA . ALA A 1 82 ? -3.178 7.265 4.705 1.00 97.56 82 ALA A CA 1
ATOM 572 C C . ALA A 1 82 ? -2.278 6.854 3.526 1.00 97.56 82 ALA A C 1
ATOM 574 O O . ALA A 1 82 ? -1.375 6.035 3.696 1.00 97.56 82 ALA A O 1
ATOM 575 N N . ALA A 1 83 ? -2.480 7.452 2.347 1.00 97.44 83 ALA A N 1
ATOM 576 C CA . ALA A 1 83 ? -1.681 7.191 1.153 1.00 97.44 83 ALA A CA 1
ATOM 577 C C . ALA A 1 83 ? -0.214 7.606 1.324 1.00 97.44 83 ALA A C 1
ATOM 579 O O . ALA A 1 83 ? 0.681 6.863 0.928 1.00 97.44 83 ALA A O 1
ATOM 580 N N . GLN A 1 84 ? 0.051 8.767 1.928 1.00 97.88 84 GLN A N 1
ATOM 581 C CA . GLN A 1 84 ? 1.416 9.233 2.184 1.00 97.88 84 GLN A CA 1
ATOM 582 C C . GLN A 1 84 ? 2.158 8.300 3.145 1.00 97.88 84 GLN A C 1
ATOM 584 O O . GLN A 1 84 ? 3.299 7.920 2.873 1.00 97.88 84 GLN A O 1
ATOM 589 N N . SER A 1 85 ? 1.489 7.894 4.226 1.00 97.56 85 SER A N 1
ATOM 590 C CA . SER A 1 85 ? 2.058 6.995 5.230 1.00 97.56 85 SER A CA 1
ATOM 591 C C . SER A 1 85 ? 2.321 5.597 4.653 1.00 97.56 85 SER A C 1
ATOM 593 O O . SER A 1 85 ? 3.444 5.093 4.714 1.00 97.56 85 SER A O 1
ATOM 595 N N . ALA A 1 86 ? 1.337 5.014 3.957 1.00 97.56 86 ALA A N 1
ATOM 596 C CA . ALA A 1 86 ? 1.491 3.729 3.273 1.00 97.56 86 ALA A CA 1
ATOM 597 C C . ALA A 1 86 ? 2.578 3.770 2.185 1.00 97.56 86 ALA A C 1
ATOM 599 O O . ALA A 1 86 ? 3.417 2.874 2.110 1.00 97.56 86 ALA A O 1
ATOM 600 N N . GLY A 1 87 ? 2.607 4.831 1.372 1.00 96.94 87 GLY A N 1
ATOM 601 C CA . GLY A 1 87 ? 3.630 5.048 0.350 1.00 96.94 87 GLY A CA 1
ATOM 602 C C . GLY A 1 87 ? 5.039 5.163 0.934 1.00 96.94 87 GLY A C 1
ATOM 603 O O . GLY A 1 87 ? 5.997 4.726 0.304 1.00 96.94 87 GLY A O 1
ATOM 604 N N . GLY A 1 88 ? 5.172 5.695 2.153 1.00 96.81 88 GLY A N 1
ATOM 605 C CA . GLY A 1 88 ? 6.423 5.695 2.911 1.00 96.81 88 GLY A CA 1
ATOM 606 C C . GLY A 1 88 ? 6.971 4.302 3.185 1.00 96.81 88 GLY A C 1
ATOM 607 O O . GLY A 1 88 ? 8.158 4.066 2.961 1.00 96.81 88 GLY A O 1
ATOM 608 N N . CYS A 1 89 ? 6.106 3.379 3.597 1.00 96.88 89 CYS A N 1
ATOM 609 C CA . CYS A 1 89 ? 6.498 1.992 3.823 1.00 96.88 89 CYS A CA 1
ATOM 610 C C . CYS A 1 89 ? 6.722 1.227 2.513 1.00 96.88 89 CYS A C 1
ATOM 612 O O . CYS A 1 89 ? 7.695 0.492 2.401 1.00 96.88 89 CYS A O 1
ATOM 614 N N . LEU A 1 90 ? 5.881 1.437 1.494 1.00 96.00 90 LEU A N 1
ATOM 615 C CA . LEU A 1 90 ? 5.990 0.746 0.200 1.00 96.00 90 LEU A CA 1
ATOM 616 C C . LEU A 1 90 ? 7.304 1.044 -0.534 1.00 96.00 90 LEU A C 1
ATOM 618 O O . LEU A 1 90 ? 7.794 0.183 -1.255 1.00 96.00 90 LEU A O 1
ATOM 622 N N . ARG A 1 91 ? 7.908 2.221 -0.316 1.00 94.56 91 ARG A N 1
ATOM 623 C CA . ARG A 1 91 ? 9.235 2.553 -0.864 1.00 94.56 91 ARG A CA 1
ATOM 624 C C . ARG A 1 91 ? 10.341 1.612 -0.393 1.00 94.56 91 ARG A C 1
ATOM 626 O O . ARG A 1 91 ? 11.353 1.518 -1.066 1.00 94.56 91 ARG A O 1
ATOM 633 N N . GLN A 1 92 ? 10.161 0.947 0.745 1.00 92.12 92 GLN A N 1
ATOM 634 C CA . GLN A 1 92 ? 11.140 0.001 1.279 1.00 92.12 92 GLN A CA 1
ATOM 635 C C . GLN A 1 92 ? 11.063 -1.369 0.598 1.00 92.12 92 GLN A C 1
ATOM 637 O O . GLN A 1 92 ? 11.925 -2.192 0.853 1.00 92.12 92 GLN A O 1
ATOM 642 N N . ALA A 1 93 ? 10.043 -1.614 -0.235 1.00 90.19 93 ALA A N 1
ATOM 643 C CA . ALA A 1 93 ? 9.854 -2.854 -0.988 1.00 90.19 93 ALA A CA 1
ATOM 644 C C . ALA A 1 93 ? 10.306 -2.749 -2.460 1.00 90.19 93 ALA A C 1
ATOM 646 O O . ALA A 1 93 ? 9.892 -3.585 -3.267 1.00 90.19 93 ALA A O 1
ATOM 647 N N . LEU A 1 94 ? 11.061 -1.703 -2.821 1.00 86.19 94 LEU A N 1
ATOM 648 C CA . LEU A 1 94 ? 11.486 -1.383 -4.191 1.00 86.19 94 LEU A CA 1
ATOM 649 C C . LEU A 1 94 ? 12.998 -1.454 -4.367 1.00 86.19 94 LEU A C 1
ATOM 651 O O . LEU A 1 94 ? 13.707 -1.076 -3.411 1.00 86.19 94 LEU A O 1
#

pLDDT: mean 84.6, std 18.97, range [40.44, 98.06]